Protein AF-A0A382S957-F1 (afdb_monomer)

InterPro domains:
  IPR015943 WD40/YVTN repeat-like-containing domain superfamily [G3DSA:2.130.10.10] (1-111)

Organism: NCBI:txid408172

Radius of gyration: 13.96 Å; Cα contacts (8 Å, |Δi|>4): 280; chains: 1; bounding box: 51×23×34 Å

Sequence (114 aa):
ITLHPNDPNTLWVFPIDGTETWSRVCPEGQPAIYCSKDGGSSWFRQDIGLPMRNAWLTVLRNSLNTDSMSETGVYFGTTSGSLFMSDNEGNSWRQIAIHLPRILAIETGKLLKK

Foldseek 3Di:
DEADPPARQKDKDWDWDPPDPPGQWGPQLATWIWIGNGNPPDIDTQQAAHDGHPHTWGWAPQQWYWDNDPAIKIWGATQQAWIKIDSHSRNHIDTPDHPHHGDHHDDDDDDDDD

Solvent-accessible surface area (backbone atoms only — not comparable to full-atom values): 6253 Å² total; per-residue (Å²): 97,35,60,43,82,89,39,90,33,30,35,40,37,69,65,54,35,70,92,48,101,77,50,64,26,18,49,89,15,39,43,44,40,34,39,18,76,58,65,68,77,51,77,42,84,29,41,48,68,45,61,81,54,87,35,75,48,31,66,41,76,47,9,40,36,46,42,85,54,96,53,38,26,33,37,39,25,20,53,78,10,39,33,37,39,12,69,54,70,40,63,42,40,42,77,79,47,66,84,44,68,63,36,64,62,52,84,69,82,84,83,81,79,129

Mean predicted aligned error: 3.3 Å

Secondary structure (DSSP, 8-state):
-EEETTEEEEEEE-----SSTT--S-GGG---EEEESSTTSS-EEE-TTS--SS----EEEEEEEE--SSSPPEEEEETTS-EEEESSTTSS-EEEE-SPSPP-B---------

pLDDT: mean 94.94, std 7.17, range [59.56, 98.81]

Structure (mmCIF, N/CA/C/O backbone):
data_AF-A0A382S957-F1
#
_entry.id   AF-A0A382S957-F1
#
loop_
_atom_site.group_PDB
_atom_site.id
_atom_site.type_symbol
_atom_site.label_atom_id
_atom_site.label_alt_id
_atom_site.label_comp_id
_atom_site.label_asym_id
_atom_site.label_entity_id
_atom_site.label_seq_id
_atom_site.pdbx_PDB_ins_code
_atom_site.Cartn_x
_atom_site.Cartn_y
_atom_site.Cartn_z
_atom_site.occupancy
_atom_site.B_iso_or_equiv
_atom_site.auth_seq_id
_atom_site.auth_comp_id
_atom_site.auth_asym_id
_atom_site.auth_atom_id
_atom_site.pdbx_PDB_model_num
ATOM 1 N N . ILE A 1 1 ? 1.547 7.198 0.842 1.00 94.31 1 ILE A N 1
ATOM 2 C CA . ILE A 1 1 ? 1.092 7.189 2.247 1.00 94.31 1 ILE A CA 1
ATOM 3 C C . ILE A 1 1 ? -0.423 7.190 2.222 1.00 94.31 1 ILE A C 1
ATOM 5 O O . ILE A 1 1 ? -0.977 7.894 1.388 1.00 94.31 1 ILE A O 1
ATOM 9 N N . THR A 1 2 ? -1.059 6.404 3.079 1.00 97.56 2 THR A N 1
ATOM 10 C CA . THR A 1 2 ? -2.497 6.490 3.361 1.00 97.56 2 THR A CA 1
ATOM 11 C C . THR A 1 2 ? -2.708 6.430 4.872 1.00 97.56 2 THR A C 1
ATOM 13 O O . THR A 1 2 ? -1.830 5.946 5.589 1.00 97.56 2 THR A O 1
ATOM 16 N N . LEU A 1 3 ? -3.834 6.951 5.350 1.00 97.81 3 LEU A N 1
ATOM 17 C CA . LEU A 1 3 ? -4.156 7.056 6.772 1.00 97.81 3 LEU A CA 1
ATOM 18 C C . LEU A 1 3 ? -5.291 6.103 7.138 1.00 97.81 3 LEU A C 1
ATOM 20 O O . LEU A 1 3 ? -6.136 5.770 6.301 1.00 97.81 3 LEU A O 1
ATOM 24 N N . HIS A 1 4 ? -5.333 5.692 8.402 1.00 98.31 4 HIS A N 1
ATOM 25 C CA . HIS A 1 4 ? -6.505 5.022 8.942 1.00 98.31 4 HIS A CA 1
ATOM 26 C C . HIS A 1 4 ? -7.652 6.044 9.052 1.00 98.31 4 HIS A C 1
ATOM 28 O O . HIS A 1 4 ? -7.461 7.124 9.615 1.00 98.31 4 HIS A O 1
ATOM 34 N N . PRO A 1 5 ? -8.856 5.743 8.534 1.00 97.19 5 PRO A N 1
ATOM 35 C CA . PRO A 1 5 ? -9.961 6.706 8.457 1.00 97.19 5 PRO A CA 1
ATOM 36 C C . PRO A 1 5 ? -10.454 7.182 9.831 1.00 97.19 5 PRO A C 1
ATOM 38 O O . PRO A 1 5 ? -10.980 8.285 9.946 1.00 97.19 5 PRO A O 1
ATOM 41 N N . ASN A 1 6 ? -10.291 6.350 10.864 1.00 96.69 6 ASN A N 1
ATOM 42 C CA . ASN A 1 6 ? -10.803 6.597 12.215 1.00 96.69 6 ASN A CA 1
ATOM 43 C C . ASN A 1 6 ? -9.704 6.659 13.295 1.00 96.69 6 ASN A C 1
ATOM 45 O O . ASN A 1 6 ? -10.029 6.717 14.476 1.00 96.69 6 ASN A O 1
ATOM 49 N N . ASP A 1 7 ? -8.420 6.610 12.919 1.00 97.75 7 ASP A N 1
ATOM 50 C CA . ASP A 1 7 ? -7.297 6.6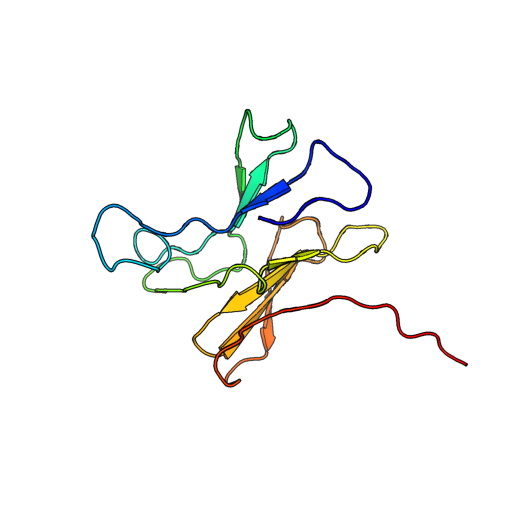45 13.870 1.00 97.75 7 ASP A CA 1
ATOM 51 C C . ASP A 1 7 ? -6.150 7.486 13.288 1.00 97.75 7 ASP A C 1
ATOM 53 O O . ASP A 1 7 ? -5.450 7.028 12.385 1.00 97.75 7 ASP A O 1
ATOM 57 N N . PRO A 1 8 ? -5.930 8.714 13.784 1.00 96.75 8 PRO A N 1
ATOM 58 C CA . PRO A 1 8 ? -4.916 9.604 13.229 1.00 96.75 8 PRO A CA 1
ATOM 59 C C . PRO A 1 8 ? -3.474 9.133 13.472 1.00 96.75 8 PRO A C 1
ATOM 61 O O . PRO A 1 8 ? -2.565 9.645 12.821 1.00 96.75 8 PRO A O 1
ATOM 64 N N . ASN A 1 9 ? -3.243 8.183 14.385 1.00 98.25 9 ASN A N 1
ATOM 65 C CA . ASN A 1 9 ? -1.903 7.664 14.663 1.00 98.25 9 ASN A CA 1
ATOM 66 C C . ASN A 1 9 ? -1.509 6.503 13.747 1.00 98.25 9 ASN A C 1
ATOM 68 O O . ASN A 1 9 ? -0.329 6.146 13.707 1.00 98.25 9 ASN A O 1
ATOM 72 N N . THR A 1 10 ? -2.469 5.927 13.019 1.00 98.56 10 THR A N 1
ATOM 73 C CA . THR A 1 10 ? -2.232 4.775 12.153 1.00 98.56 10 THR A CA 1
ATOM 74 C C . THR A 1 10 ? -2.101 5.202 10.692 1.00 98.56 10 THR A C 1
ATOM 76 O O . THR A 1 10 ? -2.983 5.845 10.116 1.00 98.56 10 THR A O 1
ATOM 79 N N . LEU A 1 11 ? -0.980 4.834 10.072 1.00 98.56 11 LEU A N 1
ATOM 80 C CA . LEU A 1 11 ? -0.659 5.171 8.688 1.00 98.56 11 LEU A CA 1
ATOM 81 C C . LEU A 1 11 ? 0.158 4.077 8.007 1.00 98.56 11 LEU A C 1
ATOM 83 O O . LEU A 1 11 ? 0.975 3.406 8.637 1.00 98.56 11 LEU A O 1
ATOM 87 N N . TRP A 1 12 ? -0.010 3.968 6.690 1.00 98.69 12 TRP A N 1
ATOM 88 C CA . TRP A 1 12 ? 0.714 3.013 5.856 1.00 98.69 12 TRP A CA 1
ATOM 89 C C . TRP A 1 12 ? 1.503 3.694 4.749 1.00 98.69 12 TRP A C 1
ATOM 91 O O . TRP A 1 12 ? 1.057 4.660 4.115 1.00 98.69 12 TRP A O 1
ATOM 101 N N . VAL A 1 13 ? 2.672 3.134 4.459 1.00 98.31 13 VAL A N 1
ATOM 102 C CA . VAL A 1 13 ? 3.524 3.523 3.335 1.00 98.31 13 VAL A CA 1
ATOM 103 C C . VAL A 1 13 ? 3.984 2.295 2.560 1.00 98.31 13 VAL A C 1
ATOM 105 O O . VAL A 1 13 ? 4.134 1.213 3.118 1.00 98.31 13 VAL A O 1
ATOM 108 N N . PHE A 1 14 ? 4.239 2.483 1.267 1.00 97.56 14 PHE A N 1
ATOM 109 C CA . PHE A 1 14 ? 4.963 1.523 0.442 1.00 97.56 14 PHE A CA 1
ATOM 110 C C . PHE A 1 14 ? 6.351 2.112 0.157 1.00 97.56 14 PHE A C 1
ATOM 112 O O . PHE A 1 14 ? 6.437 3.078 -0.611 1.00 97.56 14 PHE A O 1
ATOM 119 N N . PRO A 1 15 ? 7.424 1.619 0.799 1.00 95.00 15 PRO A N 1
ATOM 120 C CA . PRO A 1 15 ? 8.768 2.116 0.544 1.00 95.00 15 PRO A CA 1
ATOM 121 C C . PRO A 1 15 ? 9.217 1.805 -0.883 1.00 95.00 15 PRO A C 1
ATOM 123 O O . PRO A 1 15 ? 8.996 0.711 -1.402 1.00 95.00 15 PRO A O 1
ATOM 126 N N . ILE A 1 16 ? 9.892 2.769 -1.499 1.00 91.38 16 ILE A N 1
ATOM 127 C CA . ILE A 1 16 ? 10.638 2.575 -2.739 1.00 91.38 16 ILE A CA 1
ATOM 128 C C . ILE A 1 16 ? 12.108 2.858 -2.460 1.00 91.38 16 ILE A C 1
ATOM 130 O O . ILE A 1 16 ? 12.429 3.716 -1.636 1.00 91.38 16 ILE A O 1
ATOM 134 N N . ASP A 1 17 ? 12.990 2.137 -3.136 1.00 87.88 17 ASP A N 1
ATOM 135 C CA . ASP A 1 17 ? 14.402 2.474 -3.162 1.00 87.88 17 ASP A CA 1
ATOM 136 C C . ASP A 1 17 ? 14.582 3.823 -3.874 1.00 87.88 17 ASP A C 1
ATOM 138 O O . ASP A 1 17 ? 14.037 4.046 -4.953 1.00 87.88 17 ASP A O 1
ATOM 142 N N . GLY A 1 18 ? 15.290 4.739 -3.217 1.00 81.94 18 GLY A N 1
ATOM 143 C CA . GLY A 1 18 ? 15.604 6.079 -3.714 1.00 81.94 18 GLY A CA 1
ATOM 144 C C . GLY A 1 18 ? 17.096 6.398 -3.658 1.00 81.94 18 GLY A C 1
ATOM 145 O O . GLY A 1 18 ? 17.461 7.571 -3.690 1.00 81.94 18 GLY A O 1
ATOM 146 N N . THR A 1 19 ? 17.946 5.378 -3.514 1.00 83.25 19 THR A N 1
ATOM 147 C CA . THR A 1 19 ? 19.407 5.533 -3.446 1.00 83.25 19 THR A CA 1
ATOM 148 C C . THR A 1 19 ? 20.026 5.848 -4.808 1.00 83.25 19 THR A C 1
ATOM 150 O O . THR A 1 19 ? 21.017 6.573 -4.881 1.00 83.25 19 THR A O 1
ATOM 153 N N . GLU A 1 20 ? 19.399 5.386 -5.891 1.00 77.12 20 GLU A N 1
ATOM 154 C CA . GLU A 1 20 ? 19.772 5.713 -7.266 1.00 77.12 20 GLU A CA 1
ATOM 155 C C . GLU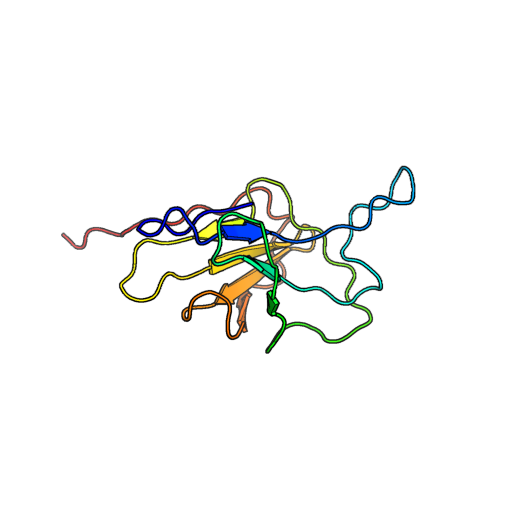 A 1 20 ? 18.751 6.645 -7.933 1.00 77.12 20 GLU A C 1
ATOM 157 O O . GLU A 1 20 ? 17.546 6.560 -7.694 1.00 77.12 20 GLU A O 1
ATOM 162 N N . THR A 1 21 ? 19.221 7.495 -8.851 1.00 66.81 21 THR A N 1
ATOM 163 C CA . THR A 1 21 ? 18.427 8.543 -9.524 1.00 66.81 21 THR A CA 1
ATOM 164 C C . THR A 1 21 ? 17.158 8.026 -10.219 1.00 66.81 21 THR A C 1
ATOM 166 O O . THR A 1 21 ? 16.212 8.792 -10.415 1.00 66.81 21 THR A O 1
ATOM 169 N N . TRP A 1 22 ? 17.113 6.744 -10.600 1.00 64.62 22 TRP A N 1
ATOM 170 C CA . TRP A 1 22 ? 15.997 6.158 -11.351 1.00 64.62 22 TRP A CA 1
ATOM 171 C C . TRP A 1 22 ? 15.353 4.924 -10.704 1.00 64.62 22 TRP A C 1
ATOM 173 O O . TRP A 1 22 ? 14.401 4.377 -11.267 1.00 64.62 22 TRP A O 1
ATOM 183 N N . SER A 1 23 ? 15.807 4.498 -9.519 1.00 72.12 23 SER A N 1
ATOM 184 C CA . SER A 1 23 ? 15.128 3.419 -8.797 1.00 72.12 23 SER A CA 1
ATOM 185 C C . SER A 1 23 ? 13.791 3.952 -8.269 1.00 72.12 23 SER A C 1
ATOM 187 O O . SER A 1 23 ? 13.708 4.991 -7.617 1.00 72.12 23 SER A O 1
ATOM 189 N N . ARG A 1 24 ? 12.693 3.314 -8.682 1.00 81.31 24 ARG A N 1
ATOM 190 C CA . ARG A 1 24 ? 11.311 3.622 -8.259 1.00 81.31 24 ARG A CA 1
ATOM 191 C C . ARG A 1 24 ? 10.556 2.326 -7.978 1.00 81.31 24 ARG A C 1
ATOM 193 O O . ARG A 1 24 ? 9.369 2.205 -8.275 1.00 81.31 24 ARG A O 1
ATOM 200 N N . VAL A 1 25 ? 11.267 1.331 -7.468 1.00 89.25 25 VAL A N 1
ATOM 201 C CA . VAL A 1 25 ? 10.762 -0.008 -7.144 1.00 89.25 25 VAL A CA 1
ATOM 202 C C . VAL A 1 25 ? 10.959 -0.278 -5.658 1.00 89.25 25 VAL A C 1
ATOM 204 O O . VAL A 1 25 ? 11.703 0.439 -4.992 1.00 89.25 25 VAL A O 1
ATOM 207 N N . CYS A 1 26 ? 10.284 -1.287 -5.114 1.00 90.50 26 CYS A N 1
ATOM 208 C CA . CYS A 1 26 ? 10.526 -1.714 -3.740 1.00 90.50 26 CYS A CA 1
ATOM 209 C C . CYS A 1 26 ? 11.994 -2.148 -3.530 1.00 90.50 26 CYS A C 1
ATOM 211 O O . CYS A 1 26 ? 12.573 -2.775 -4.427 1.00 90.50 26 CYS A O 1
ATOM 213 N N . PRO A 1 27 ? 12.576 -1.882 -2.347 1.00 90.94 27 PRO A N 1
ATOM 214 C CA . PRO A 1 27 ? 13.931 -2.313 -2.014 1.00 90.94 27 PRO A CA 1
ATOM 215 C C . PRO A 1 27 ? 14.128 -3.826 -2.178 1.00 90.94 27 PRO A C 1
ATOM 217 O O . PRO A 1 27 ? 13.250 -4.615 -1.824 1.00 90.94 27 PRO A O 1
ATOM 220 N N . GLU A 1 28 ? 15.279 -4.218 -2.732 1.00 91.75 28 GLU A N 1
ATOM 221 C CA . GLU A 1 28 ? 15.752 -5.613 -2.844 1.00 91.75 28 GLU A CA 1
ATOM 222 C C . GLU A 1 28 ? 14.799 -6.593 -3.562 1.00 91.75 28 GLU A C 1
ATOM 224 O O . GLU A 1 28 ? 14.955 -7.812 -3.473 1.00 91.75 28 GLU A O 1
ATOM 229 N N . GLY A 1 29 ? 13.785 -6.089 -4.273 1.00 93.50 29 GLY A N 1
ATOM 230 C CA . GLY A 1 29 ? 12.741 -6.925 -4.866 1.00 93.50 29 GLY A CA 1
ATOM 231 C C . GLY A 1 29 ? 11.894 -7.663 -3.821 1.00 93.50 29 GLY A C 1
ATOM 232 O O . GLY A 1 29 ? 11.385 -8.748 -4.112 1.00 93.50 29 GLY A O 1
ATOM 233 N N . GLN A 1 30 ? 11.782 -7.108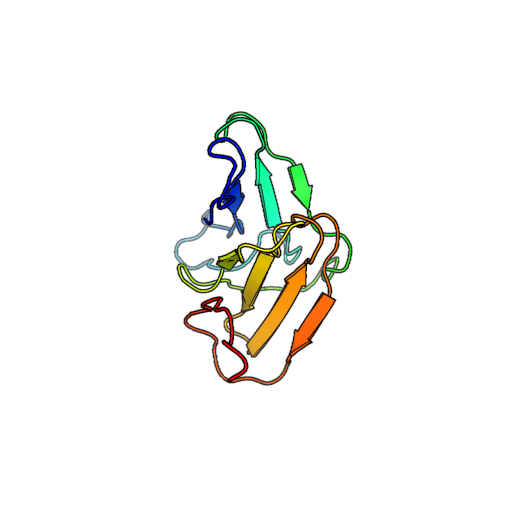 -2.608 1.00 96.31 30 GLN A N 1
ATOM 234 C CA . GLN A 1 30 ? 11.031 -7.664 -1.478 1.00 96.31 30 GLN A CA 1
ATOM 235 C C . GLN A 1 30 ? 9.907 -6.697 -1.064 1.00 96.31 30 GLN A C 1
ATOM 237 O O . GLN A 1 30 ? 10.051 -5.957 -0.082 1.00 96.31 30 GLN A O 1
ATOM 242 N N . PRO A 1 31 ? 8.794 -6.652 -1.816 1.00 96.81 31 PRO A N 1
ATOM 243 C CA . PRO A 1 31 ? 7.722 -5.695 -1.587 1.00 96.81 31 PRO A CA 1
ATOM 244 C C . PRO A 1 31 ? 7.106 -5.868 -0.200 1.00 96.81 31 PRO A C 1
ATOM 246 O O . PRO A 1 31 ? 6.814 -6.978 0.234 1.00 96.81 31 PRO A O 1
ATOM 249 N N . ALA A 1 32 ? 6.873 -4.746 0.471 1.00 97.88 32 ALA A N 1
ATOM 250 C CA . ALA A 1 32 ? 6.200 -4.704 1.756 1.00 97.88 32 ALA A CA 1
ATOM 251 C C . ALA A 1 32 ? 5.473 -3.377 1.928 1.00 97.88 32 ALA A C 1
ATOM 253 O O . ALA A 1 32 ? 5.933 -2.331 1.461 1.00 97.88 32 ALA A O 1
ATOM 254 N N . ILE A 1 33 ? 4.365 -3.425 2.656 1.00 98.31 33 ILE A N 1
ATOM 255 C CA . ILE A 1 33 ? 3.797 -2.239 3.278 1.00 98.31 33 ILE A CA 1
ATOM 256 C C . ILE A 1 33 ? 4.456 -2.072 4.647 1.00 98.31 33 ILE A C 1
ATOM 258 O O . ILE A 1 33 ? 4.827 -3.050 5.293 1.00 98.31 33 ILE A O 1
ATOM 262 N N . TYR A 1 34 ? 4.641 -0.832 5.083 1.00 98.50 34 TYR A N 1
ATOM 263 C CA . TYR A 1 34 ? 5.035 -0.524 6.451 1.00 98.50 34 TYR A CA 1
ATOM 264 C C . TYR A 1 34 ? 3.919 0.263 7.124 1.00 98.50 34 TYR A C 1
ATOM 266 O O . TYR A 1 34 ? 3.432 1.246 6.562 1.00 98.50 34 TYR A O 1
ATOM 274 N N . CYS A 1 35 ? 3.534 -0.175 8.319 1.00 98.62 35 CYS A N 1
ATOM 275 C CA . CYS A 1 35 ? 2.532 0.470 9.156 1.00 98.62 35 CYS A CA 1
ATOM 276 C C . CYS A 1 35 ? 3.211 1.143 10.340 1.00 98.62 35 CYS A C 1
ATOM 278 O O . CYS A 1 35 ? 4.050 0.533 11.000 1.00 98.62 35 CYS A O 1
ATOM 280 N N . SER A 1 36 ? 2.804 2.363 10.648 1.00 98.69 36 SER A N 1
ATOM 281 C CA . SER A 1 36 ? 3.015 2.963 11.961 1.00 98.69 36 SER A CA 1
ATOM 282 C C . SER A 1 36 ? 1.674 3.034 12.682 1.00 98.69 36 SER A C 1
ATOM 284 O O . SER A 1 36 ? 0.647 3.204 12.026 1.00 98.69 36 SER A O 1
ATOM 286 N N . LYS A 1 37 ? 1.693 2.876 14.010 1.00 98.19 37 LYS A N 1
ATOM 287 C CA . LYS A 1 37 ? 0.536 3.057 14.909 1.00 98.19 37 LYS A CA 1
ATOM 288 C C . LYS A 1 37 ? 0.764 4.184 15.929 1.00 98.19 37 LYS A C 1
ATOM 290 O O . LYS A 1 37 ? 0.042 4.301 16.913 1.00 98.19 37 LYS A O 1
ATOM 295 N N . ASP A 1 38 ? 1.805 4.986 15.723 1.00 98.31 38 ASP A N 1
ATOM 296 C CA . ASP A 1 38 ? 2.280 6.026 16.641 1.00 98.31 38 ASP A CA 1
ATOM 297 C C . ASP A 1 38 ? 2.695 7.309 15.898 1.00 98.31 38 ASP A C 1
ATOM 299 O O . ASP A 1 38 ? 3.663 7.989 16.259 1.00 98.31 38 ASP A O 1
ATOM 303 N N . GLY A 1 39 ? 1.971 7.633 14.822 1.00 97.69 39 GLY A N 1
ATOM 304 C CA . GLY A 1 39 ? 2.164 8.875 14.071 1.00 97.69 39 GLY A CA 1
ATOM 305 C C . GLY A 1 39 ? 3.474 8.936 13.280 1.00 97.69 39 GLY A C 1
ATOM 306 O O . GLY A 1 39 ? 3.924 10.020 12.916 1.00 97.69 39 GLY A O 1
ATOM 307 N N . GLY A 1 40 ? 4.090 7.787 13.000 1.00 98.12 40 GLY A N 1
ATOM 308 C CA . GLY A 1 40 ? 5.316 7.655 12.213 1.00 98.12 40 GLY A CA 1
ATOM 309 C C . GLY A 1 40 ? 6.589 7.519 13.046 1.00 98.12 40 GLY A C 1
ATOM 310 O O . GLY A 1 40 ? 7.678 7.545 12.468 1.00 98.12 40 GLY A O 1
ATOM 311 N N . SER A 1 41 ? 6.470 7.369 14.369 1.00 98.31 41 SER A N 1
ATOM 312 C CA . SER A 1 41 ? 7.616 7.242 15.280 1.00 98.31 41 SER A CA 1
ATOM 313 C C . SER A 1 41 ? 8.277 5.861 15.185 1.00 98.31 41 SER A C 1
ATOM 315 O O . SER A 1 41 ? 9.503 5.761 15.199 1.00 98.31 41 SER A O 1
ATOM 317 N N . SER A 1 42 ? 7.483 4.801 15.030 1.00 98.38 42 SER A N 1
ATOM 318 C CA . SER A 1 42 ? 7.931 3.430 14.783 1.00 98.38 42 SER A CA 1
ATOM 319 C C . SER A 1 42 ? 7.164 2.787 13.627 1.00 98.38 42 SER A C 1
ATOM 321 O O . SER A 1 42 ? 6.053 3.194 13.283 1.00 98.38 42 SER A O 1
ATOM 323 N N . TRP A 1 43 ? 7.791 1.792 12.992 1.00 98.56 43 TRP A N 1
ATOM 324 C CA . TRP A 1 43 ? 7.282 1.164 11.776 1.00 98.56 43 TRP A CA 1
ATOM 325 C C . TRP A 1 43 ? 7.400 -0.356 11.832 1.00 98.56 43 TRP A C 1
ATOM 327 O O . TRP A 1 43 ? 8.445 -0.901 12.187 1.00 98.56 43 TRP A O 1
ATOM 337 N N . PHE A 1 44 ? 6.342 -1.032 11.400 1.00 98.19 44 PHE A N 1
ATOM 338 C CA . PHE A 1 44 ? 6.238 -2.482 11.332 1.00 98.19 44 PHE A CA 1
ATOM 339 C C . PHE A 1 44 ? 6.096 -2.917 9.881 1.00 98.19 44 PHE A C 1
ATOM 341 O O . PHE A 1 44 ? 5.255 -2.397 9.145 1.00 98.19 44 PHE A O 1
ATOM 348 N N . ARG A 1 45 ? 6.919 -3.883 9.476 1.00 98.19 45 ARG A N 1
ATOM 349 C CA . ARG A 1 45 ? 6.847 -4.498 8.152 1.00 98.19 45 ARG A CA 1
ATOM 350 C C . ARG A 1 45 ? 5.609 -5.396 8.063 1.00 98.19 45 ARG A C 1
ATOM 352 O O . ARG A 1 45 ? 5.383 -6.223 8.940 1.00 98.19 45 ARG A O 1
ATOM 359 N N . GLN A 1 46 ? 4.840 -5.238 6.993 1.00 98.56 46 GLN A N 1
ATOM 360 C CA . GLN A 1 46 ? 3.607 -5.960 6.697 1.00 98.56 46 GLN A CA 1
ATOM 361 C C . GLN A 1 46 ? 3.688 -6.562 5.287 1.00 98.56 46 GLN A C 1
ATOM 363 O O . GLN A 1 46 ? 3.406 -5.897 4.287 1.00 98.56 46 GLN A O 1
ATOM 368 N N . ASP A 1 47 ? 4.115 -7.822 5.204 1.00 98.38 47 ASP A N 1
ATOM 369 C CA . ASP A 1 47 ? 4.379 -8.527 3.943 1.00 98.38 47 ASP A CA 1
ATOM 370 C C . ASP A 1 47 ? 3.828 -9.960 3.886 1.00 98.38 47 ASP A C 1
ATOM 372 O O . ASP A 1 47 ? 4.051 -10.675 2.909 1.00 98.38 47 ASP A O 1
ATOM 376 N N . ILE A 1 48 ? 3.053 -10.381 4.888 1.00 98.69 48 ILE A N 1
ATOM 377 C CA . ILE A 1 48 ? 2.420 -11.704 4.899 1.00 98.69 48 ILE A CA 1
ATOM 378 C C . ILE A 1 48 ? 1.476 -11.816 3.695 1.00 98.69 48 ILE A C 1
ATOM 380 O O . ILE A 1 48 ? 0.505 -11.070 3.583 1.00 98.69 48 ILE A O 1
ATOM 384 N N . GLY A 1 49 ? 1.757 -12.759 2.794 1.00 98.12 49 GLY A N 1
ATOM 385 C CA . GLY A 1 49 ? 0.996 -12.967 1.555 1.00 98.12 49 GLY A CA 1
ATOM 386 C C . GLY A 1 49 ? 1.490 -12.160 0.346 1.00 98.12 49 GLY A C 1
ATOM 387 O O . GLY A 1 49 ? 0.987 -12.358 -0.760 1.00 98.12 49 GLY A O 1
ATOM 388 N N . LEU A 1 50 ? 2.495 -11.292 0.514 1.00 98.25 50 LEU A N 1
ATOM 389 C CA . LEU A 1 50 ? 3.188 -10.640 -0.599 1.00 98.25 50 LEU A CA 1
ATOM 390 C C . LEU A 1 50 ? 4.325 -11.525 -1.145 1.00 98.25 50 LEU A C 1
ATOM 392 O O . LEU A 1 50 ? 4.805 -12.428 -0.453 1.00 98.25 50 LEU A O 1
ATOM 396 N N . PRO A 1 51 ? 4.783 -11.296 -2.391 1.00 96.81 51 PRO A N 1
ATOM 397 C CA . PRO A 1 51 ? 5.951 -11.992 -2.921 1.00 96.81 51 PRO A CA 1
ATOM 398 C C . PRO A 1 51 ? 7.187 -11.779 -2.037 1.00 96.81 51 PRO A C 1
ATOM 400 O O . PRO A 1 51 ? 7.586 -10.647 -1.788 1.00 96.81 51 PRO A O 1
ATOM 403 N N . MET A 1 52 ? 7.827 -12.867 -1.606 1.00 94.12 52 MET A N 1
ATOM 404 C CA . MET A 1 52 ? 8.945 -12.788 -0.654 1.00 94.12 52 MET A CA 1
ATOM 405 C C . MET A 1 52 ? 10.224 -12.174 -1.239 1.00 94.12 52 MET A C 1
ATOM 407 O O . MET A 1 52 ? 11.013 -11.602 -0.497 1.00 94.12 52 MET A O 1
ATOM 411 N N . ARG A 1 53 ? 10.486 -12.359 -2.540 1.00 94.69 53 ARG A N 1
ATOM 412 C CA . ARG A 1 53 ? 11.713 -11.914 -3.228 1.00 94.69 53 ARG A CA 1
ATOM 413 C C . ARG A 1 53 ? 11.528 -11.884 -4.742 1.00 94.69 53 ARG A C 1
ATOM 415 O O . ARG A 1 53 ? 10.586 -12.487 -5.256 1.00 94.69 53 ARG A O 1
ATOM 422 N N . ASN A 1 54 ? 12.484 -11.278 -5.451 1.00 94.12 54 ASN A N 1
ATOM 423 C CA . ASN A 1 54 ? 12.512 -11.170 -6.917 1.00 94.12 54 ASN A CA 1
ATOM 424 C C . ASN A 1 54 ? 11.250 -10.519 -7.514 1.00 94.12 54 ASN A C 1
ATOM 426 O O . ASN A 1 54 ? 10.882 -10.798 -8.654 1.00 94.12 54 ASN A O 1
ATOM 430 N N . ALA A 1 55 ? 10.585 -9.654 -6.750 1.00 94.50 55 ALA A N 1
ATOM 431 C CA . ALA A 1 55 ? 9.390 -8.942 -7.167 1.00 94.50 55 ALA A CA 1
ATOM 432 C C . ALA A 1 55 ? 9.645 -7.437 -7.097 1.00 94.50 55 ALA A C 1
ATOM 434 O O . ALA A 1 55 ? 9.643 -6.843 -6.029 1.00 94.50 55 ALA A O 1
ATOM 435 N N . TRP A 1 56 ? 9.859 -6.809 -8.249 1.00 94.19 56 TRP A N 1
ATOM 436 C CA . TRP A 1 56 ? 10.203 -5.389 -8.351 1.00 94.19 56 TRP A CA 1
ATOM 437 C C . TRP A 1 56 ? 8.947 -4.557 -8.596 1.00 94.19 56 TRP A C 1
ATOM 439 O O . TRP A 1 56 ? 8.601 -4.236 -9.733 1.00 94.19 56 TRP A O 1
ATOM 449 N N . LEU A 1 57 ? 8.208 -4.272 -7.523 1.00 95.38 57 LEU A N 1
ATOM 450 C CA . LEU A 1 57 ? 6.931 -3.567 -7.609 1.00 95.38 57 LEU A CA 1
ATOM 451 C C . LEU A 1 57 ? 7.118 -2.056 -7.456 1.00 95.38 57 LEU A C 1
ATOM 453 O O . LEU A 1 57 ? 7.804 -1.590 -6.549 1.00 95.38 57 LEU A O 1
ATOM 457 N N . THR A 1 58 ? 6.441 -1.290 -8.308 1.00 95.88 58 THR A N 1
ATOM 458 C CA . THR A 1 58 ? 6.258 0.157 -8.146 1.00 95.88 58 THR A CA 1
ATOM 459 C C . THR A 1 58 ? 4.810 0.431 -7.773 1.00 95.88 58 THR A C 1
ATOM 461 O O . THR A 1 58 ? 3.908 0.039 -8.517 1.00 95.88 58 THR A O 1
ATOM 464 N N . VAL A 1 59 ? 4.601 1.163 -6.680 1.00 96.69 59 VAL A N 1
ATOM 465 C CA . VAL A 1 59 ? 3.299 1.698 -6.262 1.00 96.69 59 VAL A CA 1
ATOM 466 C C . VAL A 1 59 ? 3.335 3.216 -6.432 1.00 96.69 59 VAL A C 1
ATOM 468 O O . VAL A 1 59 ? 4.216 3.897 -5.907 1.00 96.69 59 VAL A O 1
ATOM 471 N N . LEU A 1 60 ? 2.405 3.754 -7.219 1.00 96.06 60 LEU A N 1
ATOM 472 C CA . LEU A 1 60 ? 2.270 5.192 -7.450 1.00 96.06 60 LEU A CA 1
ATOM 473 C C . LEU A 1 60 ? 1.552 5.882 -6.285 1.00 96.06 60 LEU A C 1
ATOM 475 O O . LEU A 1 60 ? 0.828 5.255 -5.512 1.00 96.06 60 LEU A O 1
ATOM 479 N N . ARG A 1 61 ? 1.725 7.207 -6.194 1.00 94.56 61 ARG A N 1
ATOM 480 C CA . ARG A 1 61 ? 1.237 8.041 -5.082 1.00 94.56 61 ARG A CA 1
ATOM 481 C C . ARG A 1 61 ? -0.231 7.787 -4.721 1.00 94.56 61 ARG A C 1
ATOM 483 O O . ARG A 1 61 ? -0.521 7.643 -3.541 1.00 94.56 61 ARG A O 1
ATOM 490 N N . ASN A 1 62 ? -1.109 7.708 -5.721 1.00 96.94 62 ASN A N 1
ATOM 491 C CA . ASN A 1 62 ? -2.557 7.564 -5.530 1.00 96.94 62 ASN A CA 1
ATOM 492 C C . ASN A 1 62 ? -3.025 6.102 -5.618 1.00 96.94 62 ASN A C 1
ATOM 494 O O . ASN A 1 62 ? -4.217 5.836 -5.688 1.00 96.94 62 ASN A O 1
ATOM 498 N N . SER A 1 63 ? -2.099 5.142 -5.667 1.00 97.75 63 SER A N 1
ATOM 499 C CA . SER A 1 63 ? -2.404 3.709 -5.779 1.00 97.75 63 SER A CA 1
ATOM 500 C C . SER A 1 63 ? -2.178 2.953 -4.470 1.00 97.75 63 SER A C 1
ATOM 502 O O . SER A 1 63 ? -1.919 1.759 -4.499 1.00 97.75 63 SER A O 1
ATOM 504 N N . LEU A 1 64 ? -2.254 3.644 -3.333 1.00 98.56 64 LEU A N 1
ATOM 505 C CA . LEU A 1 64 ? -2.330 3.066 -1.993 1.00 98.56 64 LEU A CA 1
ATOM 506 C C . LEU A 1 64 ? -3.452 3.798 -1.259 1.00 98.56 64 LEU A C 1
ATOM 508 O O . LEU A 1 64 ? -3.352 5.011 -1.087 1.00 98.56 64 LEU A O 1
ATOM 512 N N . ASN A 1 65 ? -4.500 3.086 -0.859 1.00 98.44 65 ASN A N 1
ATOM 513 C CA . ASN A 1 65 ? -5.687 3.693 -0.260 1.00 98.44 65 ASN A CA 1
ATOM 514 C C . ASN A 1 65 ? -6.320 2.767 0.788 1.00 98.44 65 ASN A C 1
ATOM 516 O O . ASN A 1 65 ? -6.013 1.574 0.839 1.00 98.44 65 ASN A O 1
ATOM 520 N N . THR A 1 66 ? -7.186 3.327 1.624 1.00 98.50 66 THR A N 1
ATOM 521 C CA . THR A 1 66 ? -7.925 2.629 2.683 1.00 98.50 66 THR A CA 1
ATOM 522 C C . THR A 1 66 ? -9.427 2.725 2.445 1.00 98.50 66 THR A C 1
ATOM 524 O O . THR A 1 66 ? -9.899 3.616 1.739 1.00 98.50 66 THR A O 1
ATOM 527 N N . ASP A 1 67 ? -10.199 1.786 2.988 1.00 97.81 67 ASP A N 1
ATOM 528 C CA . ASP A 1 67 ? -11.657 1.923 3.080 1.00 97.81 67 ASP A CA 1
ATOM 529 C C . ASP A 1 67 ? -12.093 2.407 4.474 1.00 97.81 67 ASP A C 1
ATOM 531 O O . ASP A 1 67 ? -11.271 2.823 5.280 1.00 97.81 67 ASP A O 1
ATOM 535 N N . SER A 1 68 ? -13.405 2.409 4.731 1.00 95.94 68 SER A N 1
ATOM 536 C CA . SER A 1 68 ? -14.014 2.771 6.022 1.00 95.94 68 SER A CA 1
ATOM 537 C C . SER A 1 68 ? -14.913 1.653 6.561 1.00 95.94 68 SER A C 1
ATOM 539 O O . SER A 1 68 ? -16.041 1.903 7.012 1.00 95.94 68 SER A O 1
ATOM 541 N N . MET A 1 69 ? -14.461 0.407 6.414 1.00 95.00 69 MET A N 1
ATOM 542 C CA . MET A 1 69 ? -15.094 -0.765 7.021 1.00 95.00 69 MET A CA 1
ATOM 543 C C . MET A 1 69 ? -14.741 -0.864 8.516 1.00 95.00 69 MET A C 1
ATOM 545 O O . MET A 1 69 ? -14.015 -0.027 9.047 1.00 95.00 69 MET A O 1
ATOM 549 N N . SER A 1 70 ? -15.327 -1.835 9.229 1.00 92.75 70 SER A N 1
ATOM 550 C CA . SER A 1 70 ? -15.082 -2.022 10.670 1.00 92.75 70 SER A CA 1
ATOM 551 C C . SER A 1 70 ? -13.637 -2.417 10.969 1.00 92.75 70 SER A C 1
ATOM 553 O O . SER A 1 70 ? -13.049 -1.894 11.907 1.00 92.75 70 SER A O 1
ATOM 555 N N . GLU A 1 71 ? -13.082 -3.314 10.154 1.00 95.31 71 GLU A N 1
ATOM 556 C CA . GLU A 1 71 ? -11.641 -3.505 10.021 1.00 95.31 71 GLU A CA 1
ATOM 557 C C . GLU A 1 71 ? -11.225 -2.753 8.764 1.00 95.31 71 GLU A C 1
ATOM 559 O O . GLU A 1 71 ? -11.756 -3.018 7.683 1.00 95.31 71 GLU A O 1
ATOM 564 N N . THR A 1 72 ? -10.342 -1.767 8.914 1.00 97.88 72 THR A N 1
ATOM 565 C CA . THR A 1 72 ? -9.929 -0.924 7.791 1.00 97.88 72 THR A CA 1
ATOM 566 C C . THR A 1 72 ? -9.214 -1.780 6.753 1.00 97.88 72 THR A C 1
ATOM 568 O O . THR A 1 72 ? -8.136 -2.328 7.011 1.00 97.88 72 THR A O 1
ATOM 571 N N . GLY A 1 73 ? -9.797 -1.866 5.559 1.00 98.44 73 GLY A N 1
ATOM 572 C CA . GLY A 1 73 ? -9.139 -2.474 4.418 1.00 98.44 73 GLY A CA 1
ATOM 573 C C . GLY A 1 73 ? -8.043 -1.562 3.875 1.00 98.44 73 GLY A C 1
ATOM 574 O O . GLY A 1 73 ? -8.210 -0.342 3.817 1.00 98.44 73 GLY A O 1
ATOM 575 N N . VAL A 1 74 ? -6.926 -2.151 3.451 1.00 98.69 74 VAL A N 1
ATOM 576 C CA . VAL A 1 74 ? -5.797 -1.455 2.822 1.00 98.69 74 VAL A CA 1
ATOM 577 C C . VAL A 1 74 ? -5.563 -2.054 1.440 1.00 98.69 74 VAL A C 1
ATOM 579 O O . VAL A 1 74 ? -5.500 -3.271 1.275 1.00 98.69 74 VAL A O 1
ATOM 582 N N . TYR A 1 75 ? -5.422 -1.202 0.431 1.00 98.75 75 TYR A N 1
ATOM 583 C CA . TYR A 1 75 ? -5.376 -1.602 -0.972 1.00 98.75 75 TYR A CA 1
ATOM 584 C C . TYR A 1 75 ? -4.192 -0.940 -1.650 1.00 98.75 75 TYR A C 1
ATOM 586 O O . TYR A 1 75 ? -3.997 0.265 -1.486 1.00 98.75 75 TYR A O 1
ATOM 594 N N . PHE A 1 76 ? -3.434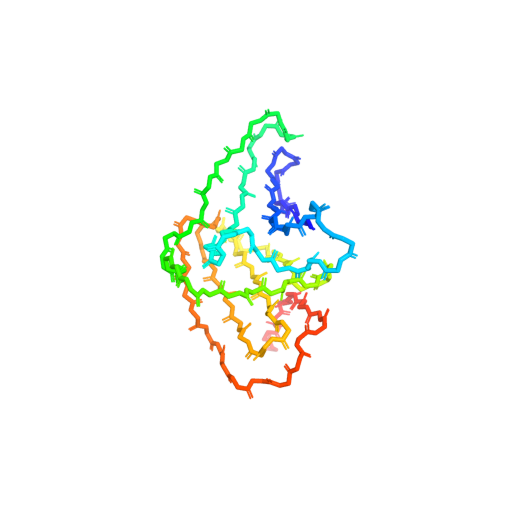 -1.684 -2.458 1.00 98.69 76 PHE A N 1
ATOM 595 C CA . PHE A 1 76 ? -2.432 -1.067 -3.320 1.00 98.69 76 PHE A CA 1
ATOM 596 C C . PHE A 1 76 ? -2.350 -1.682 -4.712 1.00 98.69 76 PHE A C 1
ATOM 598 O O . PHE A 1 76 ? -2.565 -2.877 -4.916 1.00 98.69 76 PHE A O 1
ATOM 605 N N . GLY A 1 77 ? -2.021 -0.832 -5.678 1.00 98.50 77 GLY A N 1
ATOM 606 C CA . GLY A 1 77 ? -1.943 -1.157 -7.092 1.00 98.50 77 GLY A CA 1
ATOM 607 C C . GLY A 1 77 ? -0.537 -0.955 -7.611 1.00 98.50 77 GLY A C 1
ATOM 608 O O . GLY A 1 77 ? 0.144 0.002 -7.247 1.00 98.50 77 GLY A O 1
ATOM 609 N N . THR A 1 78 ? -0.101 -1.855 -8.481 1.00 98.00 78 THR A N 1
ATOM 610 C CA . THR A 1 78 ? 1.230 -1.791 -9.074 1.00 98.00 78 THR A CA 1
ATOM 611 C C . THR A 1 78 ? 1.182 -1.236 -10.492 1.00 98.00 78 THR A C 1
ATOM 613 O O . THR A 1 78 ? 0.208 -1.402 -11.234 1.00 98.00 78 THR A O 1
ATOM 616 N N . THR A 1 79 ? 2.288 -0.640 -10.936 1.00 97.19 79 THR A N 1
ATOM 617 C CA . THR A 1 79 ? 2.430 -0.209 -12.336 1.00 97.19 79 THR A CA 1
ATOM 618 C C . THR A 1 79 ? 2.451 -1.371 -13.335 1.00 97.19 79 THR A C 1
ATOM 620 O O . THR A 1 79 ? 2.244 -1.137 -14.525 1.00 97.19 79 THR A O 1
ATOM 623 N N . SER A 1 80 ? 2.669 -2.601 -12.856 1.00 96.06 80 SER A N 1
ATOM 624 C CA . SER A 1 80 ? 2.599 -3.853 -13.618 1.00 96.06 80 SER A CA 1
ATOM 625 C C . SER A 1 80 ? 1.189 -4.454 -13.706 1.00 96.06 80 SER A C 1
ATOM 627 O O . SER A 1 80 ? 1.031 -5.524 -14.290 1.00 96.06 80 SER A O 1
ATOM 629 N N . GLY A 1 81 ? 0.169 -3.800 -13.138 1.00 98.06 81 GLY A N 1
ATOM 630 C CA . GLY A 1 81 ? -1.224 -4.226 -13.291 1.00 98.06 81 GLY A CA 1
ATOM 631 C C . GLY A 1 81 ? -1.706 -5.253 -12.268 1.00 98.06 81 GLY A C 1
ATOM 632 O O . GLY A 1 81 ? -2.636 -6.005 -12.554 1.00 98.06 81 GLY A O 1
ATOM 633 N N . SER A 1 82 ? -1.067 -5.319 -11.098 1.00 98.25 82 SER A N 1
ATOM 634 C CA . SER A 1 82 ? -1.516 -6.142 -9.971 1.00 98.25 82 SER A CA 1
ATOM 635 C C . SER A 1 82 ? -2.213 -5.293 -8.917 1.00 98.25 82 SER A C 1
ATOM 637 O O . SER A 1 82 ? -1.712 -4.229 -8.558 1.00 98.25 82 SER A O 1
ATOM 639 N N . LEU A 1 83 ? -3.329 -5.789 -8.388 1.00 98.62 83 LEU A N 1
ATOM 640 C CA . LEU A 1 83 ? -4.057 -5.191 -7.272 1.00 98.62 83 LEU A CA 1
ATOM 641 C C . LEU A 1 83 ? -3.988 -6.123 -6.065 1.00 98.62 83 LEU A C 1
ATOM 643 O O . LEU A 1 83 ? -4.385 -7.287 -6.152 1.00 98.62 83 LEU A O 1
ATOM 647 N N . PHE A 1 84 ? -3.509 -5.593 -4.946 1.00 98.81 84 PHE A N 1
ATOM 648 C CA . PHE A 1 84 ? -3.433 -6.284 -3.669 1.00 98.81 84 PHE A CA 1
ATOM 649 C C . PHE A 1 84 ? -4.372 -5.642 -2.658 1.00 98.81 84 PHE A C 1
ATOM 651 O O . PHE A 1 84 ? -4.629 -4.437 -2.695 1.00 98.81 84 PHE A O 1
ATOM 658 N N . MET A 1 85 ? -4.862 -6.471 -1.748 1.00 98.75 85 MET A N 1
ATOM 659 C CA . MET A 1 85 ? -5.805 -6.092 -0.713 1.00 98.75 85 MET A CA 1
ATOM 660 C C . MET A 1 85 ? -5.456 -6.793 0.598 1.00 98.75 85 MET A C 1
ATOM 662 O O . MET A 1 85 ? -5.146 -7.986 0.607 1.00 98.75 85 MET A O 1
ATOM 666 N N . SER A 1 86 ? -5.599 -6.054 1.687 1.00 98.75 86 SER A N 1
ATOM 667 C CA . SER A 1 86 ? -5.748 -6.551 3.047 1.00 98.75 86 SER A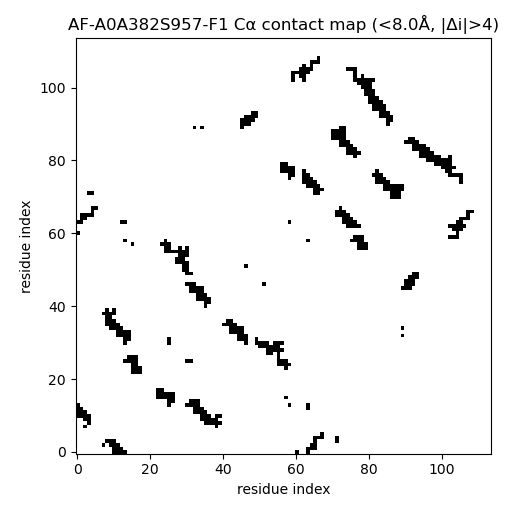 CA 1
ATOM 668 C C . SER A 1 86 ? -7.105 -6.097 3.585 1.00 98.75 86 SER A C 1
ATOM 670 O O . SER A 1 86 ? -7.480 -4.946 3.398 1.00 98.75 86 SER A O 1
ATOM 672 N N . ASP A 1 87 ? -7.838 -6.989 4.242 1.00 97.94 87 ASP A N 1
ATOM 673 C CA . ASP A 1 87 ? -9.067 -6.712 5.002 1.00 97.94 87 ASP A CA 1
ATOM 674 C C . ASP A 1 87 ? -8.833 -6.676 6.518 1.00 97.94 87 ASP A C 1
ATOM 676 O O . ASP A 1 87 ? -9.790 -6.685 7.279 1.00 97.94 87 ASP A O 1
ATOM 680 N N . ASN A 1 88 ? -7.573 -6.640 6.958 1.00 97.94 88 ASN A N 1
ATOM 681 C CA . ASN A 1 88 ? -7.194 -6.722 8.366 1.00 97.94 88 ASN A CA 1
ATOM 682 C C . ASN A 1 88 ? -6.038 -5.767 8.704 1.00 97.94 88 ASN A C 1
ATOM 684 O O . ASN A 1 88 ? -5.015 -6.177 9.258 1.00 97.94 88 ASN A O 1
ATOM 688 N N . GLU A 1 89 ? -6.182 -4.490 8.332 1.00 98.19 89 GLU A N 1
ATOM 689 C CA . GLU A 1 89 ? -5.219 -3.416 8.640 1.00 98.19 89 GLU A CA 1
ATOM 690 C C . GLU A 1 89 ? -3.789 -3.653 8.108 1.00 98.19 89 GLU A C 1
ATOM 692 O O . GLU A 1 89 ? -2.801 -3.174 8.672 1.00 98.19 89 GLU A O 1
ATOM 697 N N . GLY A 1 90 ? -3.649 -4.408 7.019 1.00 98.06 90 GLY A N 1
ATOM 698 C CA . GLY A 1 90 ? -2.359 -4.748 6.417 1.00 98.06 90 GLY A CA 1
ATOM 699 C C . GLY A 1 90 ? -1.674 -5.975 7.025 1.00 98.06 90 GLY A C 1
ATOM 700 O O . GLY A 1 90 ? -0.570 -6.307 6.598 1.00 98.06 90 GLY A O 1
ATOM 701 N N . ASN A 1 91 ? -2.286 -6.676 7.988 1.00 97.81 91 ASN A N 1
ATOM 702 C CA . ASN A 1 91 ? -1.660 -7.839 8.632 1.00 97.81 91 ASN A CA 1
ATOM 703 C C . ASN A 1 91 ? -1.415 -9.000 7.661 1.00 97.81 91 ASN A C 1
ATOM 705 O O . ASN A 1 91 ? -0.420 -9.705 7.793 1.00 97.81 91 ASN A O 1
ATOM 709 N N . SER A 1 92 ? -2.294 -9.193 6.678 1.00 98.56 92 SER A N 1
ATOM 710 C CA . SER A 1 92 ? -2.097 -10.148 5.587 1.00 98.56 92 SER A CA 1
ATOM 711 C C . SER A 1 92 ? -2.686 -9.642 4.279 1.00 98.56 92 SER A C 1
ATOM 713 O O . SER A 1 92 ? -3.703 -8.948 4.275 1.00 98.56 92 SER A O 1
ATOM 715 N N . TRP A 1 93 ? -2.085 -10.058 3.171 1.00 98.75 93 TRP A N 1
ATOM 716 C CA . TRP A 1 93 ? -2.395 -9.580 1.833 1.00 98.75 93 TRP A CA 1
ATOM 717 C C . TRP A 1 93 ? -2.814 -10.711 0.902 1.00 98.75 93 TRP A C 1
ATOM 719 O O . TRP A 1 93 ? -2.328 -11.837 0.992 1.00 98.75 93 TRP A O 1
ATOM 729 N N . ARG A 1 94 ? -3.679 -10.381 -0.057 1.00 98.62 94 ARG A N 1
ATOM 730 C CA . ARG A 1 94 ? -4.000 -11.225 -1.211 1.00 98.62 94 ARG A CA 1
ATOM 731 C C . ARG A 1 94 ? -4.018 -10.405 -2.492 1.00 98.62 94 ARG A C 1
ATOM 733 O O . ARG A 1 94 ? -4.421 -9.243 -2.491 1.00 98.62 94 ARG A O 1
ATOM 740 N N . GLN A 1 95 ? -3.608 -11.024 -3.593 1.00 98.44 95 GLN A N 1
ATOM 741 C CA . GLN A 1 95 ? -3.741 -10.446 -4.927 1.00 98.44 95 GLN A CA 1
ATOM 742 C C . GLN A 1 95 ? -5.167 -10.696 -5.430 1.00 98.44 95 GLN A C 1
ATOM 744 O O . GLN A 1 95 ? -5.594 -11.844 -5.526 1.00 98.44 95 GLN A O 1
ATOM 749 N N . ILE A 1 96 ? -5.916 -9.630 -5.711 1.00 98.50 96 ILE A N 1
ATOM 750 C CA . ILE A 1 96 ? -7.338 -9.708 -6.091 1.00 98.50 96 ILE A CA 1
ATOM 751 C C . ILE A 1 96 ? -7.587 -9.420 -7.575 1.00 98.50 96 ILE A C 1
ATOM 753 O O . ILE A 1 96 ? -8.654 -9.744 -8.086 1.00 98.50 96 ILE A O 1
ATOM 757 N N . ALA A 1 97 ? -6.609 -8.843 -8.278 1.00 98.44 97 ALA A N 1
ATOM 758 C CA . ALA A 1 97 ? -6.624 -8.717 -9.733 1.00 98.44 97 ALA A CA 1
ATOM 759 C C . ALA A 1 97 ? -5.199 -8.699 -10.302 1.00 98.44 97 ALA A C 1
ATOM 761 O O . ALA A 1 97 ? -4.260 -8.247 -9.640 1.00 98.44 97 ALA A O 1
ATOM 762 N N . ILE A 1 98 ? -5.059 -9.173 -11.543 1.00 97.81 98 ILE A N 1
ATOM 763 C CA . ILE A 1 98 ? -3.805 -9.222 -12.306 1.00 97.81 98 ILE A CA 1
ATOM 764 C C . ILE A 1 98 ? -4.053 -8.879 -13.775 1.00 97.81 98 ILE A C 1
ATOM 766 O O . ILE A 1 98 ? -5.195 -8.883 -14.232 1.00 97.81 98 ILE A O 1
ATOM 770 N N . HIS A 1 99 ? -2.972 -8.622 -14.517 1.00 97.31 99 HIS A N 1
ATOM 771 C CA . HIS A 1 99 ? -2.997 -8.320 -15.955 1.00 97.31 99 HIS A CA 1
ATOM 772 C C . HIS A 1 99 ? -3.832 -7.089 -16.332 1.00 97.31 99 HIS A C 1
ATOM 774 O O . HIS A 1 99 ? -4.280 -6.954 -17.470 1.00 97.31 99 HIS A O 1
ATOM 780 N N . LEU A 1 100 ? -4.009 -6.162 -15.390 1.00 98.38 100 LEU A N 1
ATOM 781 C CA . LEU A 1 100 ? -4.552 -4.849 -15.698 1.00 98.38 100 LEU A CA 1
ATOM 782 C C . LEU A 1 100 ? -3.504 -4.006 -16.445 1.00 98.38 100 LEU A C 1
ATOM 784 O O . LEU A 1 100 ? -2.301 -4.269 -16.360 1.00 98.38 100 LEU A O 1
ATOM 788 N N . PRO A 1 101 ? -3.922 -2.938 -17.139 1.00 98.44 101 PRO A N 1
ATOM 789 C CA . PRO A 1 101 ? -3.011 -1.8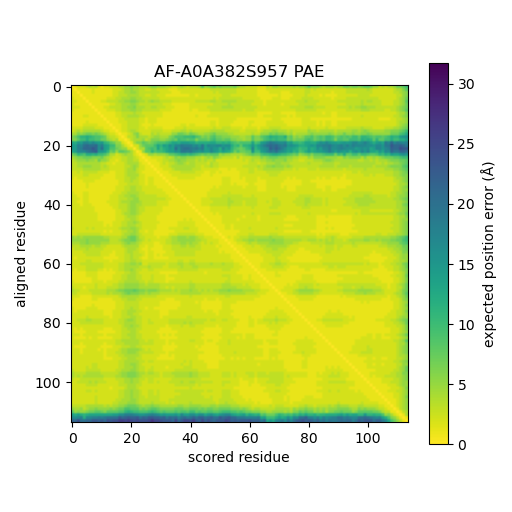61 -17.488 1.00 98.44 101 PRO A CA 1
ATOM 790 C C . PRO A 1 101 ? -2.346 -1.268 -16.237 1.00 98.44 101 PRO A C 1
ATOM 792 O O . PRO A 1 101 ? -2.749 -1.526 -15.101 1.00 98.44 101 PRO A O 1
ATOM 795 N N . ARG A 1 102 ? -1.344 -0.412 -16.451 1.00 98.25 102 ARG A N 1
ATOM 796 C CA . ARG A 1 102 ? -0.690 0.342 -15.375 1.00 98.25 102 ARG A CA 1
ATOM 797 C C . ARG A 1 102 ? -1.728 1.019 -14.473 1.00 98.25 102 ARG A C 1
ATOM 799 O O . ARG A 1 102 ? -2.446 1.910 -14.925 1.00 98.25 102 ARG A O 1
ATOM 806 N N . ILE A 1 103 ? -1.752 0.648 -13.194 1.00 98.44 103 ILE A N 1
ATOM 807 C CA . ILE A 1 103 ? -2.662 1.242 -12.212 1.00 98.44 103 ILE A CA 1
ATOM 808 C C . ILE A 1 103 ? -2.097 2.597 -11.786 1.00 98.44 103 ILE A C 1
ATOM 810 O O . ILE A 1 103 ? -0.989 2.678 -11.259 1.00 98.44 103 ILE A O 1
ATOM 814 N N . LEU A 1 104 ? -2.848 3.668 -12.051 1.00 98.19 104 LEU A N 1
ATOM 815 C CA . LEU A 1 104 ? -2.455 5.040 -11.706 1.00 98.19 104 LEU A CA 1
ATOM 816 C C . LEU A 1 104 ? -3.011 5.491 -10.354 1.00 98.19 104 LEU A C 1
ATOM 818 O O . LEU A 1 104 ? -2.342 6.226 -9.626 1.00 98.19 104 LEU A O 1
ATOM 822 N N . ALA A 1 105 ? -4.221 5.045 -10.028 1.00 98.25 105 ALA A N 1
ATOM 823 C CA . ALA A 1 105 ? -4.909 5.376 -8.794 1.00 98.25 105 ALA A CA 1
ATOM 824 C C . ALA A 1 105 ? -5.847 4.241 -8.368 1.00 98.25 105 ALA A C 1
ATOM 826 O O . ALA A 1 105 ? -6.3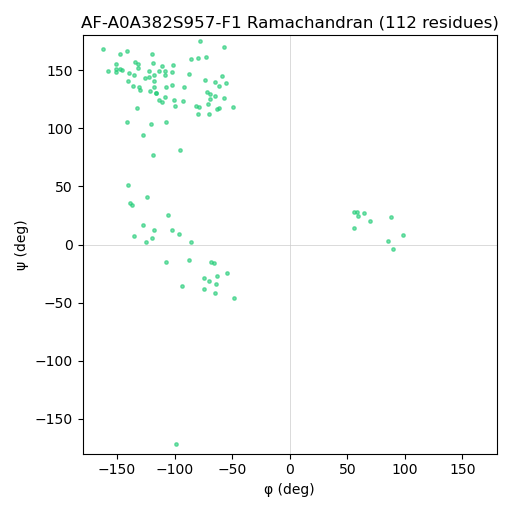03 3.462 -9.208 1.00 98.25 105 ALA A O 1
ATOM 827 N N . ILE A 1 106 ? -6.124 4.172 -7.068 1.00 97.75 106 ILE A N 1
ATOM 828 C CA . ILE A 1 106 ? -7.158 3.334 -6.461 1.00 97.75 106 ILE A CA 1
ATOM 829 C C . ILE A 1 106 ? -7.983 4.229 -5.550 1.00 97.75 106 ILE A C 1
ATOM 831 O O . ILE A 1 106 ? -7.430 4.952 -4.726 1.00 97.75 106 ILE A O 1
ATOM 835 N N . GLU A 1 107 ? -9.299 4.116 -5.663 1.00 97.56 107 GLU A N 1
ATOM 836 C CA . GLU A 1 107 ? -10.248 4.774 -4.775 1.00 97.56 107 GLU A CA 1
ATOM 837 C C . GLU A 1 107 ? -11.188 3.731 -4.182 1.00 97.56 107 GLU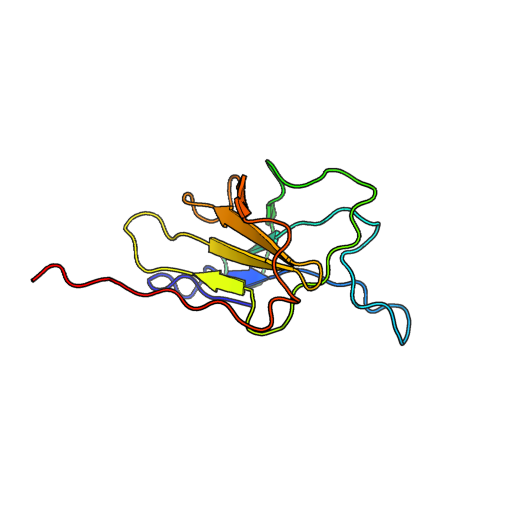 A C 1
ATOM 839 O O . GLU A 1 107 ? -11.565 2.764 -4.853 1.00 97.56 107 GLU A O 1
ATOM 844 N N . THR A 1 108 ? -11.562 3.926 -2.923 1.00 96.31 108 THR A N 1
ATOM 845 C CA . THR A 1 108 ? -12.548 3.092 -2.239 1.00 96.31 108 THR A CA 1
ATOM 846 C C . THR A 1 108 ? -13.883 3.829 -2.182 1.00 96.31 108 THR A C 1
ATOM 848 O O . THR A 1 108 ? -13.953 5.057 -2.146 1.00 96.31 108 THR A O 1
ATOM 851 N N . GLY A 1 109 ? -14.983 3.082 -2.218 1.00 94.00 109 GLY A N 1
ATOM 852 C CA . GLY A 1 109 ? -16.318 3.665 -2.211 1.00 94.00 109 GLY A CA 1
ATOM 853 C C . GLY A 1 109 ? -17.361 2.673 -1.727 1.00 94.00 109 GLY A C 1
ATOM 854 O O . GLY A 1 109 ? -17.229 1.465 -1.921 1.00 94.00 109 GLY A O 1
ATOM 855 N N . LYS A 1 110 ? -18.415 3.188 -1.089 1.00 91.00 110 LYS A N 1
ATOM 856 C CA . LYS A 1 110 ? -19.568 2.385 -0.675 1.00 91.00 110 LYS A CA 1
ATOM 857 C C . LYS A 1 110 ? -20.621 2.430 -1.773 1.00 91.00 110 LYS A C 1
ATOM 859 O O . LYS A 1 110 ? -21.084 3.501 -2.158 1.00 91.00 110 LYS A O 1
ATOM 864 N N . LEU A 1 111 ? -21.018 1.261 -2.261 1.00 89.62 111 LEU A N 1
ATOM 865 C CA . LEU A 1 111 ? -22.167 1.145 -3.149 1.00 89.62 111 LEU A 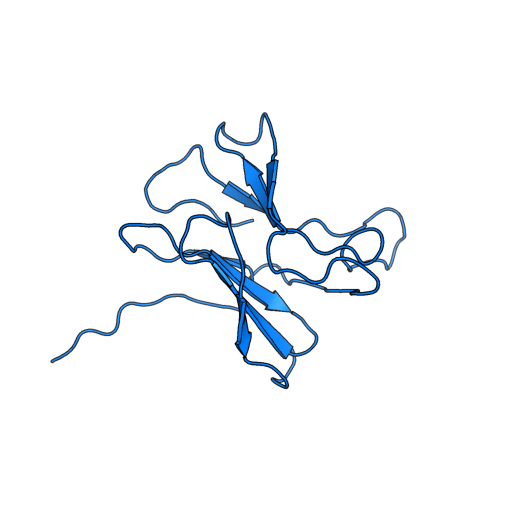CA 1
ATOM 866 C C . LEU A 1 111 ? -23.437 1.176 -2.298 1.00 89.62 111 LEU A C 1
ATOM 868 O O . LEU A 1 111 ? -23.700 0.250 -1.530 1.00 89.62 111 LEU A O 1
ATOM 872 N N . LEU A 1 112 ? -24.227 2.239 -2.433 1.00 86.00 112 LEU A N 1
ATOM 873 C CA . LEU A 1 112 ? -25.568 2.284 -1.862 1.00 86.00 112 LEU A CA 1
ATOM 874 C C . LEU A 1 112 ? -26.444 1.309 -2.653 1.00 86.00 112 LEU A C 1
ATOM 876 O O . LEU A 1 112 ? -26.705 1.518 -3.840 1.00 86.00 112 LEU A O 1
ATOM 880 N N . LYS A 1 113 ? -26.880 0.223 -2.011 1.00 72.88 113 LYS A N 1
ATOM 881 C CA . LYS A 1 113 ? -27.969 -0.586 -2.560 1.00 72.88 113 LYS A CA 1
ATOM 882 C C . LYS A 1 113 ? -29.248 0.250 -2.460 1.00 72.88 113 LYS A C 1
ATOM 884 O O . LYS A 1 113 ? -29.534 0.779 -1.389 1.00 72.88 113 LYS A O 1
ATOM 889 N N . LYS A 1 114 ? -29.932 0.422 -3.594 1.00 59.56 114 LYS A N 1
ATOM 890 C CA . LYS A 1 114 ? -31.277 1.009 -3.651 1.00 59.56 114 LYS A CA 1
ATOM 891 C C . LYS A 1 114 ? -32.270 0.162 -2.869 1.00 59.56 114 LYS A C 1
ATOM 893 O O . LYS A 1 114 ? -32.085 -1.077 -2.868 1.00 59.56 114 LYS A O 1
#

Nearest PDB structures (foldseek):
  3b7f-assembly1_A  TM=9.528E-01  e=1.367E-10  Cupriavidus pinatubonensis JMP134
  6rxz-assembly1_UM  TM=5.522E-01  e=1.232E+00  Thermochaetoides thermophila
  6rxt-assembly1_UM  TM=5.769E-01  e=2.340E+00  Thermochaetoides thermophila
  6u62-assembly1_A  TM=5.173E-01  e=3.992E+00  Homo sapiens
  7ux2-assembly1_A  TM=4.734E-01  e=3.056E+00  Homo sapiens